Protein AF-A0A1Q7XLR6-F1 (afdb_monomer)

pLDDT: mean 71.3, std 14.63, range [43.38, 90.25]

Foldseek 3Di:
DDPQVVVCVVDVDDPPDDWDKAQDDPVVQVVVCVVVVHRDDAQDKDWDDDPPDIWIWGQHPVRITTTDDDDD

Nearest PDB structures (foldseek):
  2otn-assembly1_B  TM=5.408E-01  e=1.575E+00  Bacillus anthracis str. Ames
  3bw6-assembly1_A  TM=4.955E-01  e=1.151E+00  Saccharomyces cerevisiae
  7nmm-assembly2_J  TM=5.788E-01  e=2.600E+00  Pyricularia oryzae B157
  6jwp-assembly1_D  TM=3.858E-01  e=4.865E+00  Saccharomyces cerevisiae S288C
  8s55-assembly1_R  TM=3.606E-01  e=9.693E+00  Homo sapiens

Mean predicted aligned error: 10.92 Å

Solvent-accessible surface area (backbone atoms only — not comparable to full-atom values): 4567 Å² total; per-residue (Å²): 133,54,73,70,57,54,53,50,72,76,32,99,59,71,72,93,58,79,75,58,68,44,82,54,56,74,66,54,54,54,48,50,25,63,74,72,72,49,81,87,50,65,72,43,73,47,78,45,85,53,89,95,44,82,43,36,31,31,32,39,86,88,56,33,34,38,51,51,82,87,79,133

Radius of gyration: 14.32 Å; Cα contacts 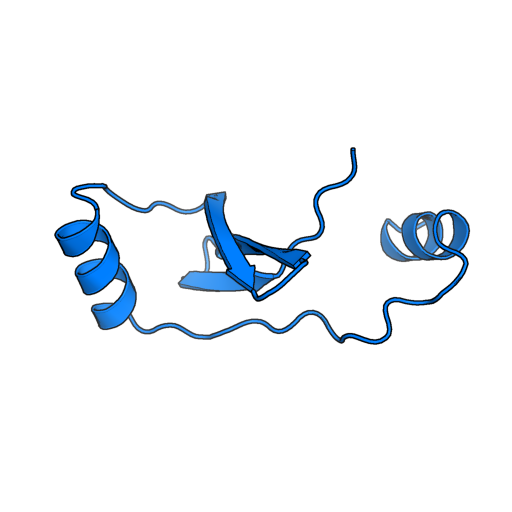(8 Å, |Δi|>4): 78; chains: 1; bounding box: 33×32×30 Å

Structure (mmCIF, N/CA/C/O backbone):
data_AF-A0A1Q7XLR6-F1
#
_entry.id   AF-A0A1Q7XLR6-F1
#
loop_
_atom_site.group_PDB
_atom_site.id
_atom_site.type_symbol
_atom_site.label_atom_id
_atom_site.label_alt_id
_atom_site.label_comp_id
_atom_site.label_asym_id
_atom_site.label_entity_id
_atom_site.label_seq_id
_atom_site.pdbx_PDB_ins_code
_atom_site.Cartn_x
_atom_site.Cartn_y
_atom_site.Cartn_z
_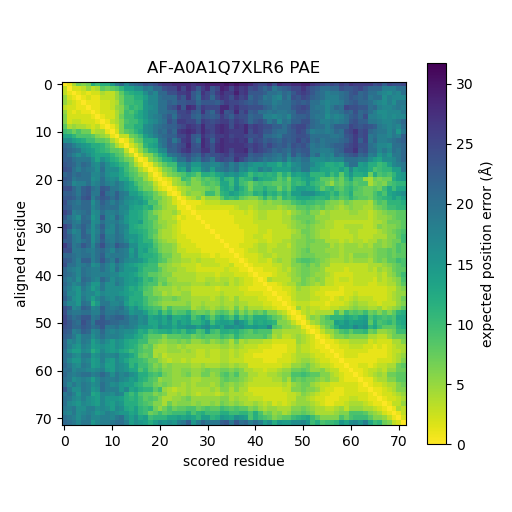atom_site.occupancy
_atom_site.B_iso_or_equiv
_atom_site.auth_seq_id
_atom_site.auth_comp_id
_atom_site.auth_asym_id
_atom_site.auth_atom_id
_atom_site.pdbx_PDB_model_num
ATOM 1 N N . MET A 1 1 ? 15.391 -23.127 -6.713 1.00 46.78 1 MET A N 1
ATOM 2 C CA . MET A 1 1 ? 15.329 -21.811 -7.375 1.00 46.78 1 MET A CA 1
ATOM 3 C C . MET A 1 1 ? 14.358 -20.948 -6.603 1.00 46.78 1 MET A C 1
ATOM 5 O O . MET A 1 1 ? 13.194 -21.317 -6.504 1.00 46.78 1 MET A O 1
ATOM 9 N N . GLY A 1 2 ? 14.847 -19.882 -5.978 1.00 48.69 2 GLY A N 1
ATOM 10 C CA . GLY A 1 2 ? 13.999 -18.939 -5.245 1.00 48.69 2 GLY A CA 1
ATOM 11 C C . GLY A 1 2 ? 13.232 -18.023 -6.200 1.00 48.69 2 GLY A C 1
ATOM 12 O O . GLY A 1 2 ? 13.694 -17.771 -7.312 1.00 48.69 2 GLY A O 1
ATOM 13 N N . LEU A 1 3 ? 12.085 -17.492 -5.764 1.00 43.38 3 LEU A N 1
ATOM 14 C CA . LEU A 1 3 ? 11.260 -16.545 -6.534 1.00 43.38 3 LEU A CA 1
ATOM 15 C C . LEU A 1 3 ? 12.104 -15.414 -7.154 1.00 43.38 3 LEU A C 1
ATOM 17 O O . LEU A 1 3 ? 11.953 -15.087 -8.326 1.00 43.38 3 LEU A O 1
ATOM 21 N N . THR A 1 4 ? 13.075 -14.900 -6.400 1.00 45.88 4 THR A N 1
ATOM 22 C CA . THR A 1 4 ?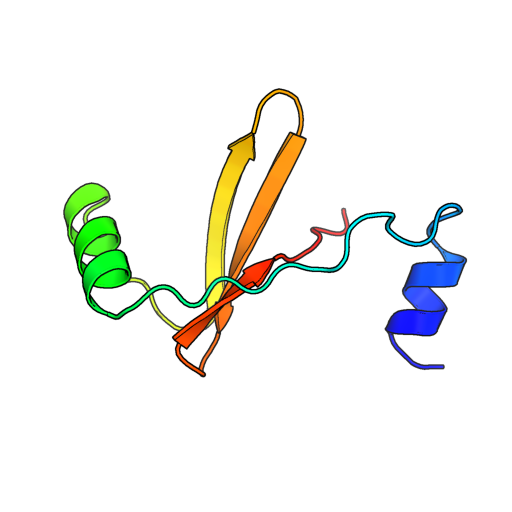 14.019 -13.863 -6.836 1.00 45.88 4 THR A CA 1
ATOM 23 C C . THR A 1 4 ? 14.886 -14.278 -8.029 1.00 45.88 4 THR A C 1
ATOM 25 O O . THR A 1 4 ? 15.169 -13.456 -8.896 1.00 45.88 4 THR A O 1
ATOM 28 N N . GLU A 1 5 ? 15.319 -15.540 -8.101 1.00 51.75 5 GLU A N 1
ATOM 29 C CA . GLU A 1 5 ? 16.123 -16.051 -9.223 1.00 51.75 5 GLU A CA 1
ATOM 30 C C . GLU A 1 5 ? 15.279 -16.211 -10.489 1.00 51.75 5 GLU A C 1
ATOM 32 O O . GLU A 1 5 ? 15.752 -15.925 -11.586 1.00 51.75 5 GLU A O 1
ATOM 37 N N . ILE A 1 6 ? 14.017 -16.622 -10.335 1.00 59.00 6 ILE A N 1
ATOM 38 C CA . ILE A 1 6 ? 13.065 -16.763 -11.443 1.00 59.00 6 ILE A CA 1
ATOM 39 C C . ILE A 1 6 ? 12.716 -15.383 -12.013 1.00 59.00 6 ILE A C 1
ATOM 41 O O . ILE A 1 6 ? 12.798 -15.182 -13.222 1.00 59.00 6 ILE A O 1
ATOM 45 N N . LEU A 1 7 ? 12.431 -14.403 -11.151 1.00 47.81 7 LEU A N 1
ATOM 46 C CA . LEU A 1 7 ? 12.127 -13.030 -11.565 1.00 47.81 7 LEU A CA 1
ATOM 47 C C . LEU A 1 7 ? 13.311 -12.354 -12.270 1.00 47.81 7 LEU A C 1
ATOM 49 O O . LEU A 1 7 ? 13.114 -11.684 -13.279 1.00 47.81 7 LEU A O 1
ATOM 53 N N . LYS A 1 8 ? 14.546 -12.587 -11.801 1.00 54.16 8 LYS A N 1
ATOM 54 C CA . LYS A 1 8 ? 15.768 -12.113 -12.478 1.00 54.16 8 LYS A CA 1
ATOM 55 C C . LYS A 1 8 ? 15.973 -12.737 -13.858 1.00 54.16 8 LYS A C 1
ATOM 57 O O . LYS A 1 8 ? 16.556 -12.099 -14.722 1.00 54.16 8 LYS A O 1
ATOM 62 N N . LYS A 1 9 ? 15.538 -13.982 -14.060 1.00 60.72 9 LYS A N 1
ATOM 63 C CA . LYS A 1 9 ? 15.677 -14.689 -15.339 1.00 60.72 9 LYS A CA 1
ATOM 64 C C . LYS A 1 9 ? 14.605 -14.279 -16.355 1.00 60.72 9 LYS A C 1
ATOM 66 O O . LYS A 1 9 ? 14.853 -14.356 -17.551 1.00 60.72 9 LYS A O 1
ATOM 71 N N . CYS A 1 10 ? 13.428 -13.865 -15.883 1.00 55.62 10 CYS A N 1
ATOM 72 C CA . CYS A 1 10 ? 12.325 -13.405 -16.729 1.00 55.62 10 CYS A CA 1
ATOM 73 C C . CYS A 1 10 ? 12.429 -11.924 -17.135 1.00 55.62 10 CYS A C 1
ATOM 75 O O . CYS A 1 10 ? 11.792 -11.537 -18.109 1.00 55.62 10 CYS A O 1
ATOM 77 N N . TYR A 1 11 ? 13.212 -11.104 -16.423 1.00 50.28 11 TYR A N 1
ATOM 78 C CA . TYR A 1 11 ? 13.354 -9.671 -16.697 1.00 50.28 11 TYR A CA 1
ATOM 79 C C . TYR A 1 11 ? 14.828 -9.281 -16.896 1.00 50.28 11 TYR A C 1
ATOM 81 O O . TYR A 1 11 ? 15.614 -9.289 -15.952 1.00 50.28 11 TYR A O 1
ATOM 89 N N . ASP A 1 12 ? 15.182 -8.879 -18.123 1.00 50.97 12 ASP A N 1
ATOM 90 C CA . ASP A 1 12 ? 16.551 -8.549 -18.579 1.00 50.97 12 ASP A CA 1
ATOM 91 C C . ASP A 1 12 ? 17.241 -7.396 -17.825 1.00 50.97 12 ASP A C 1
ATOM 93 O O . ASP A 1 12 ? 18.450 -7.192 -17.947 1.00 50.97 12 ASP A O 1
ATOM 97 N N . LYS A 1 13 ? 16.499 -6.621 -17.029 1.00 49.94 13 LYS A N 1
ATOM 98 C CA . LYS A 1 13 ? 17.061 -5.620 -16.120 1.00 49.94 13 LYS A CA 1
ATOM 99 C C . LYS A 1 13 ? 16.693 -6.010 -14.695 1.00 49.94 13 LYS A C 1
ATOM 101 O O . LYS A 1 13 ? 15.499 -6.074 -14.399 1.00 49.94 13 LYS A O 1
ATOM 106 N N . PRO A 1 14 ? 17.670 -6.220 -13.790 1.00 44.91 14 PRO A N 1
ATOM 107 C CA . PRO A 1 14 ? 17.347 -6.331 -12.379 1.00 44.91 14 PRO A CA 1
ATOM 108 C C . PRO A 1 14 ? 16.663 -5.018 -12.024 1.00 44.91 14 PRO A C 1
ATOM 110 O O . PRO A 1 14 ? 17.230 -3.963 -12.309 1.00 44.91 14 PRO A O 1
ATOM 113 N N . PHE A 1 15 ? 15.424 -5.091 -11.532 1.00 50.50 15 PHE A N 1
ATOM 114 C CA . PHE A 1 15 ? 14.628 -3.943 -11.105 1.00 50.50 15 PHE A CA 1
ATOM 115 C C . PHE A 1 15 ? 15.549 -2.866 -10.531 1.00 50.50 15 PHE A C 1
ATOM 117 O O . PHE A 1 15 ? 16.091 -3.015 -9.441 1.00 50.50 15 PHE A O 1
ATOM 124 N N . GLY A 1 16 ? 15.776 -1.794 -11.296 1.00 45.69 16 GLY A N 1
ATOM 125 C CA . GLY A 1 16 ? 16.629 -0.676 -10.889 1.00 45.69 16 GLY A CA 1
ATOM 126 C C . GLY A 1 16 ? 15.964 0.184 -9.816 1.00 45.69 16 GLY A C 1
ATOM 127 O O . GLY A 1 16 ? 16.236 1.377 -9.736 1.00 45.69 16 GLY A O 1
ATOM 128 N N . HIS A 1 17 ? 15.014 -0.385 -9.081 1.00 52.81 17 HIS A N 1
ATOM 129 C CA . HIS A 1 17 ? 14.238 0.212 -8.015 1.00 52.81 17 HIS A CA 1
ATOM 130 C C . HIS A 1 17 ? 14.179 -0.843 -6.913 1.00 52.81 17 HIS A C 1
ATOM 132 O O . HIS A 1 17 ? 13.536 -1.879 -7.068 1.00 52.81 17 HIS A O 1
ATOM 138 N N . GLU A 1 18 ? 14.904 -0.603 -5.824 1.00 51.22 18 GLU A N 1
ATOM 139 C CA . GLU A 1 18 ? 14.685 -1.326 -4.576 1.00 51.22 18 GLU A CA 1
ATOM 140 C C . GLU A 1 18 ? 13.201 -1.196 -4.218 1.00 51.22 18 GLU A C 1
ATOM 142 O O . GLU A 1 18 ? 12.682 -0.079 -4.219 1.00 51.22 18 GLU A O 1
ATOM 147 N N . ALA A 1 19 ? 12.517 -2.317 -3.966 1.00 54.91 19 ALA A N 1
ATOM 148 C CA . ALA A 1 19 ? 11.128 -2.295 -3.524 1.00 54.91 19 ALA A CA 1
ATOM 149 C C . ALA A 1 19 ? 11.044 -1.447 -2.249 1.00 54.91 19 ALA A C 1
ATOM 151 O O . ALA A 1 19 ? 11.653 -1.786 -1.230 1.00 54.91 19 ALA A O 1
ATOM 152 N N . LYS A 1 20 ? 10.349 -0.306 -2.316 1.00 62.94 20 LYS A N 1
ATOM 153 C CA . LYS A 1 20 ? 10.266 0.618 -1.184 1.00 62.94 20 LYS A CA 1
ATOM 154 C C . LYS A 1 20 ? 9.066 0.240 -0.333 1.00 62.94 20 LYS A C 1
ATOM 156 O O . LYS A 1 20 ? 7.927 0.403 -0.756 1.00 62.94 20 LYS A O 1
ATOM 161 N N . SER A 1 21 ? 9.324 -0.232 0.883 1.00 58.06 21 SER A N 1
ATOM 162 C CA . SER A 1 21 ? 8.276 -0.333 1.897 1.00 58.06 21 SER A CA 1
ATOM 163 C C . SER A 1 21 ? 8.086 1.033 2.549 1.00 58.06 21 SER A C 1
ATOM 165 O O . SER A 1 21 ? 9.055 1.688 2.949 1.00 58.06 21 SER A O 1
ATOM 167 N N . ILE A 1 22 ? 6.839 1.484 2.630 1.00 66.62 22 ILE A N 1
ATOM 168 C CA . ILE A 1 22 ? 6.476 2.720 3.316 1.00 66.62 22 ILE A CA 1
ATOM 169 C C . ILE A 1 22 ? 5.777 2.331 4.612 1.00 66.62 22 ILE A C 1
ATOM 171 O O . ILE A 1 22 ? 4.718 1.698 4.613 1.00 66.62 22 ILE A O 1
ATOM 175 N N . VAL A 1 23 ? 6.351 2.755 5.737 1.00 61.22 23 VAL A N 1
ATOM 176 C CA . VAL A 1 23 ? 5.664 2.686 7.025 1.00 61.22 23 VAL A CA 1
ATOM 177 C C . VAL A 1 23 ? 4.647 3.816 7.055 1.00 61.22 23 VAL A C 1
ATOM 179 O O . VAL A 1 23 ? 4.984 4.968 7.327 1.00 61.22 23 VAL A O 1
ATOM 182 N N . ALA A 1 24 ? 3.393 3.501 6.752 1.00 66.44 24 ALA A N 1
ATOM 183 C CA . ALA A 1 24 ? 2.308 4.435 6.978 1.00 66.44 24 ALA A CA 1
ATOM 184 C C . ALA A 1 24 ? 1.684 4.150 8.342 1.00 66.44 24 ALA A C 1
ATOM 186 O O . ALA A 1 24 ? 1.176 3.061 8.594 1.00 66.44 24 ALA A O 1
ATOM 187 N N . GLY A 1 25 ? 1.735 5.135 9.237 1.00 69.06 25 GLY A N 1
ATOM 188 C CA . GLY A 1 25 ? 1.138 4.996 10.560 1.00 69.06 25 GLY A CA 1
ATOM 189 C C . GLY A 1 25 ? -0.385 4.782 10.498 1.00 69.06 25 GLY A C 1
ATOM 190 O O . GLY A 1 25 ? -1.021 5.104 9.489 1.00 69.06 25 GLY A O 1
ATOM 191 N N . PRO A 1 26 ? -1.009 4.323 11.599 1.00 74.69 26 PRO A N 1
ATOM 192 C 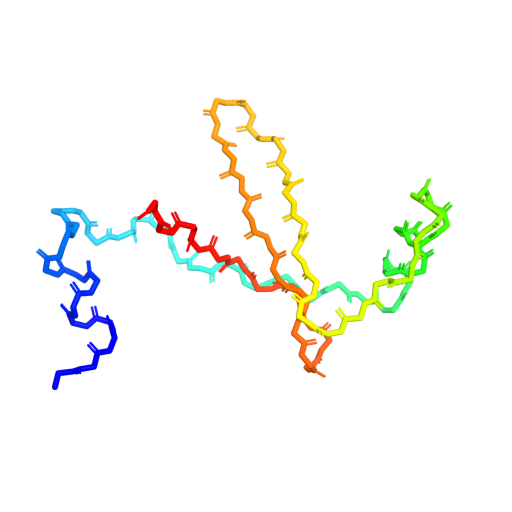CA . PRO A 1 26 ? -2.452 4.068 11.668 1.00 74.69 26 PRO A CA 1
ATOM 193 C C . PRO A 1 26 ? -3.330 5.252 11.227 1.00 74.69 26 PRO A C 1
ATOM 195 O O . PRO A 1 26 ? -4.420 5.057 10.693 1.00 74.69 26 PRO A O 1
ATOM 198 N N . SER A 1 27 ? -2.848 6.485 11.404 1.00 80.00 27 SER A N 1
ATOM 199 C CA . SER A 1 27 ? -3.524 7.712 10.969 1.00 80.00 27 SER A CA 1
ATOM 200 C C . SER A 1 27 ? -3.690 7.809 9.449 1.00 80.00 27 SER A C 1
ATOM 202 O O . SER A 1 27 ? -4.730 8.268 8.982 1.00 80.00 27 SER A O 1
ATOM 204 N N . PHE A 1 28 ? -2.712 7.344 8.669 1.00 79.94 28 PHE A N 1
ATOM 205 C CA . PHE A 1 28 ? -2.798 7.334 7.209 1.00 79.94 28 PHE A CA 1
ATOM 206 C C . PHE A 1 28 ? -3.835 6.319 6.719 1.00 79.94 28 PHE A C 1
ATOM 208 O O . PHE A 1 28 ? -4.647 6.634 5.855 1.00 79.94 28 PHE A O 1
ATOM 215 N N . ILE A 1 29 ? -3.890 5.135 7.336 1.00 80.44 29 ILE A N 1
ATOM 216 C CA . ILE A 1 29 ? -4.918 4.126 7.034 1.00 80.44 29 ILE A CA 1
ATOM 217 C C . ILE A 1 29 ? -6.315 4.661 7.353 1.00 80.44 29 ILE A C 1
ATOM 219 O O . ILE A 1 29 ? -7.230 4.558 6.539 1.00 80.44 29 ILE A O 1
ATOM 223 N N . GLN A 1 30 ? -6.480 5.295 8.515 1.00 82.94 30 GLN A N 1
ATOM 224 C CA . GLN A 1 30 ? -7.747 5.927 8.885 1.00 82.94 30 GLN A CA 1
ATOM 225 C C . GLN A 1 30 ? -8.149 7.035 7.908 1.00 82.94 30 GLN A C 1
ATOM 227 O O . GLN A 1 30 ? -9.335 7.184 7.611 1.00 82.94 30 GLN A O 1
ATOM 232 N N . PHE A 1 31 ? -7.183 7.808 7.412 1.00 84.94 31 PHE A N 1
ATOM 233 C CA . PHE A 1 31 ? -7.425 8.814 6.386 1.00 84.94 31 PHE A CA 1
ATOM 234 C C . PHE A 1 31 ? -7.942 8.180 5.090 1.00 84.94 31 PHE A C 1
ATOM 236 O O . PHE A 1 31 ? -8.989 8.600 4.601 1.00 84.94 31 PHE A O 1
ATOM 243 N N . LEU A 1 32 ? -7.280 7.139 4.579 1.00 83.06 32 LEU A N 1
ATOM 244 C CA . LEU A 1 32 ? -7.706 6.446 3.358 1.00 83.06 32 LEU A CA 1
ATOM 245 C C . LEU A 1 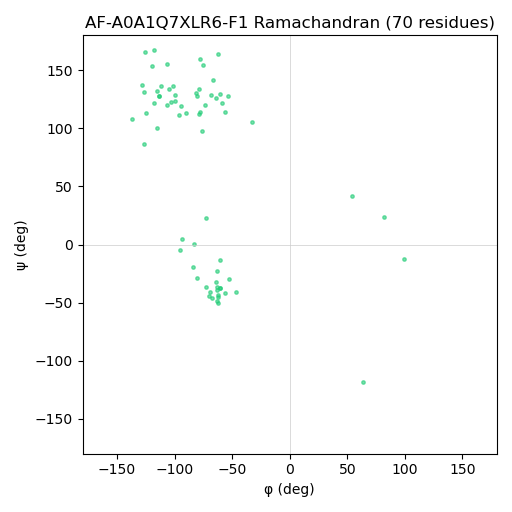32 ? -9.088 5.795 3.514 1.00 83.06 32 LEU A C 1
ATOM 247 O O . LEU A 1 32 ? -9.944 5.969 2.647 1.00 83.06 32 LEU A O 1
ATOM 251 N N . ASN A 1 33 ? -9.344 5.131 4.647 1.00 87.19 33 ASN A N 1
ATOM 252 C CA . ASN A 1 33 ? -10.652 4.546 4.958 1.00 87.19 33 ASN A CA 1
ATOM 253 C C . ASN A 1 33 ? -11.767 5.598 4.915 1.00 87.19 33 ASN A C 1
ATOM 255 O O . ASN A 1 33 ? -12.839 5.355 4.365 1.00 87.19 33 ASN A O 1
ATOM 259 N N . LYS A 1 34 ? -11.513 6.797 5.455 1.00 90.25 34 LYS A N 1
ATOM 260 C CA . LYS A 1 34 ? -12.469 7.913 5.404 1.00 90.25 34 LYS A CA 1
ATOM 261 C C . LYS A 1 34 ? -12.629 8.477 3.995 1.00 90.25 34 LYS A C 1
ATOM 263 O O . LYS A 1 34 ? -13.7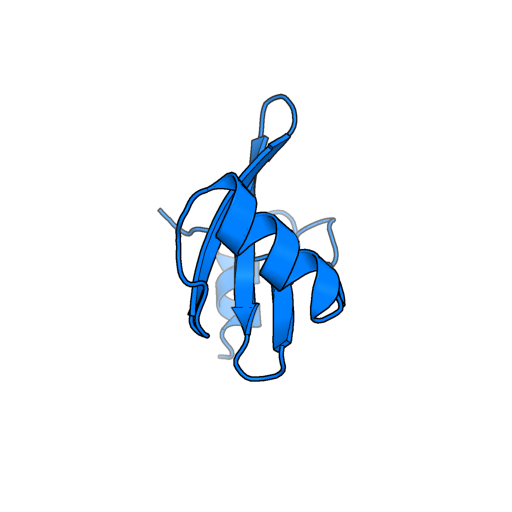57 8.740 3.586 1.00 90.25 34 LYS A O 1
ATOM 268 N N . LEU A 1 35 ? -11.522 8.671 3.279 1.00 86.31 35 LEU A N 1
ATOM 269 C CA . LEU A 1 35 ? -11.507 9.284 1.952 1.00 86.31 35 LEU A CA 1
ATOM 270 C C . LEU A 1 35 ? -12.281 8.437 0.938 1.00 86.31 35 LEU A C 1
ATOM 272 O O . LEU A 1 35 ? -13.145 8.954 0.235 1.00 86.31 35 LEU A O 1
ATOM 276 N N . PHE A 1 36 ? -12.005 7.136 0.907 1.00 84.88 36 PHE A N 1
ATOM 277 C CA . PHE A 1 36 ? -12.598 6.214 -0.060 1.00 84.88 36 PHE A CA 1
ATOM 278 C C . PHE A 1 36 ? -13.836 5.487 0.468 1.00 84.88 36 PHE A C 1
ATOM 280 O O . PHE A 1 36 ? -14.489 4.774 -0.287 1.00 84.88 36 PHE A O 1
ATOM 287 N N . ARG A 1 37 ? -14.190 5.684 1.747 1.00 88.19 37 ARG A N 1
ATOM 288 C CA . ARG A 1 37 ? -15.287 4.977 2.432 1.00 88.19 37 ARG A CA 1
ATOM 289 C C . ARG A 1 37 ? -15.149 3.452 2.338 1.00 88.19 37 ARG A C 1
ATOM 291 O O . ARG A 1 37 ? -16.130 2.744 2.126 1.00 88.19 37 ARG A O 1
ATOM 298 N N . ILE A 1 38 ? -13.923 2.967 2.511 1.00 86.50 38 ILE A N 1
ATOM 299 C CA . ILE A 1 38 ? -13.564 1.544 2.513 1.00 86.50 38 ILE A CA 1
ATOM 300 C C . ILE A 1 38 ? -12.993 1.143 3.873 1.00 86.50 38 ILE A C 1
ATOM 302 O O . ILE A 1 38 ? -12.656 1.995 4.697 1.00 86.50 38 ILE A O 1
ATOM 306 N N . GLN A 1 39 ? -12.862 -0.162 4.094 1.00 88.00 39 GLN A N 1
ATOM 307 C CA . GLN A 1 39 ? -12.131 -0.717 5.224 1.00 88.00 39 GLN A CA 1
ATOM 308 C C . GLN A 1 39 ? -10.924 -1.488 4.696 1.00 88.00 39 GLN A C 1
ATOM 310 O O . GLN A 1 39 ? -11.070 -2.625 4.267 1.00 88.00 39 GLN A O 1
ATOM 315 N N . ILE A 1 40 ? -9.751 -0.856 4.746 1.00 85.56 40 ILE A N 1
ATOM 316 C CA . ILE A 1 40 ? -8.487 -1.482 4.357 1.00 85.56 40 ILE A CA 1
ATOM 317 C C . ILE A 1 40 ? -8.122 -2.576 5.367 1.00 85.56 40 ILE A C 1
ATOM 319 O O . ILE A 1 40 ? -8.072 -2.328 6.577 1.00 85.56 40 ILE A O 1
ATOM 323 N N . ALA A 1 41 ? -7.838 -3.766 4.853 1.00 87.50 41 ALA A N 1
ATOM 324 C CA . ALA A 1 41 ? -7.386 -4.945 5.572 1.00 87.50 41 ALA A CA 1
ATOM 325 C C . ALA A 1 41 ? -6.083 -5.496 4.970 1.00 87.50 41 ALA A C 1
ATOM 327 O O . ALA A 1 41 ? -5.650 -5.115 3.882 1.00 87.50 41 ALA A O 1
ATOM 328 N N . GLY A 1 42 ? -5.415 -6.382 5.712 1.00 87.12 42 GLY A N 1
ATOM 329 C CA . GLY A 1 42 ? -4.192 -7.024 5.230 1.00 87.12 42 GLY A CA 1
ATOM 330 C C . GLY A 1 42 ? -4.454 -7.830 3.955 1.00 87.12 42 GLY A C 1
ATOM 331 O O . GLY A 1 42 ? -5.365 -8.653 3.925 1.00 87.12 42 GLY A O 1
ATOM 332 N N . GLY A 1 43 ? -3.640 -7.600 2.926 1.00 85.38 43 GLY A N 1
ATOM 333 C CA . GLY A 1 43 ? -3.787 -8.167 1.586 1.00 85.38 43 GLY A CA 1
ATOM 334 C C . GLY A 1 43 ? -4.449 -7.229 0.574 1.00 85.38 43 GLY A C 1
ATOM 335 O O . GLY A 1 43 ? -4.360 -7.498 -0.623 1.00 85.38 43 GLY A O 1
ATOM 336 N N . ASP A 1 44 ? -5.055 -6.121 1.013 1.00 87.62 44 ASP A N 1
ATOM 337 C CA . ASP A 1 44 ? -5.628 -5.141 0.090 1.00 87.62 44 ASP A CA 1
ATOM 338 C C . ASP A 1 44 ? -4.539 -4.451 -0.732 1.00 87.62 44 ASP A C 1
ATOM 340 O O . ASP A 1 44 ? -3.460 -4.124 -0.230 1.00 87.62 44 ASP A O 1
ATOM 344 N N . ILE A 1 45 ? -4.844 -4.208 -2.007 1.00 87.31 45 ILE A N 1
ATOM 345 C CA . ILE A 1 45 ? -3.927 -3.597 -2.967 1.00 87.31 45 ILE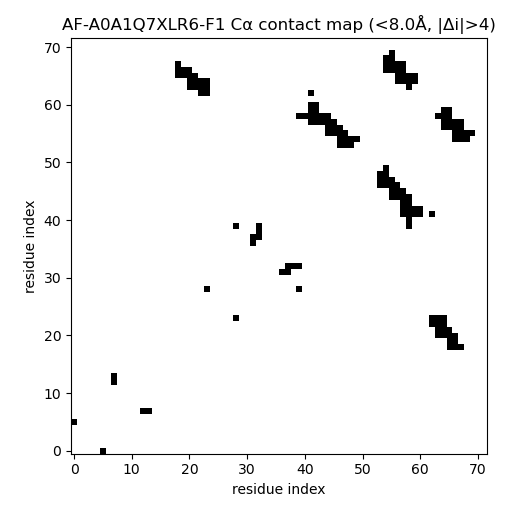 A CA 1
ATOM 346 C C . ILE A 1 45 ? -4.460 -2.225 -3.364 1.00 87.31 45 ILE A C 1
ATOM 348 O O . ILE A 1 45 ? -5.596 -2.093 -3.819 1.00 87.31 45 ILE A O 1
ATOM 352 N N . LEU A 1 46 ? -3.607 -1.211 -3.245 1.00 83.94 46 LEU A N 1
ATOM 353 C CA . LEU A 1 46 ? -3.833 0.116 -3.797 1.00 83.94 46 LEU A CA 1
ATOM 354 C C . LEU A 1 46 ? -2.976 0.315 -5.040 1.00 83.94 46 LEU A C 1
ATOM 356 O O . LEU A 1 46 ? -1.774 0.043 -5.039 1.00 83.94 46 LEU A O 1
ATOM 360 N N . GLN A 1 47 ? -3.606 0.834 -6.085 1.00 82.94 47 GLN A N 1
ATOM 361 C CA . GLN A 1 47 ? -2.929 1.335 -7.270 1.00 82.94 47 GLN A CA 1
ATOM 362 C C . GLN A 1 47 ? -2.841 2.855 -7.168 1.00 82.94 47 GLN A C 1
ATOM 364 O O . GLN A 1 47 ? -3.848 3.528 -6.944 1.00 82.94 47 GLN A O 1
ATOM 369 N N . PHE A 1 48 ? -1.641 3.391 -7.352 1.00 75.62 48 PHE A N 1
ATOM 370 C CA . PHE A 1 48 ? -1.419 4.820 -7.510 1.00 75.62 48 PHE A CA 1
ATOM 371 C C . PHE A 1 48 ? -0.926 5.090 -8.926 1.00 75.62 48 PHE A C 1
ATOM 373 O O . PHE A 1 48 ? 0.066 4.507 -9.372 1.00 75.62 48 PHE A O 1
ATOM 380 N N . GLU A 1 49 ? -1.597 6.009 -9.611 1.00 73.44 49 GLU A N 1
ATOM 381 C CA . GLU A 1 49 ? -1.134 6.538 -10.888 1.00 73.44 49 GLU A CA 1
ATOM 382 C C . GLU A 1 49 ? 0.044 7.487 -10.630 1.00 73.44 49 GLU A C 1
ATOM 384 O O . GLU A 1 49 ? -0.071 8.473 -9.897 1.00 73.44 49 GLU A O 1
ATOM 389 N N . SER A 1 50 ? 1.212 7.183 -11.202 1.00 63.53 50 SER A N 1
ATOM 390 C CA . SER A 1 50 ? 2.407 8.022 -11.097 1.00 63.53 50 SER A CA 1
ATOM 391 C C . SER A 1 50 ? 2.948 8.327 -12.492 1.00 63.53 50 SER A C 1
ATOM 393 O O . SER A 1 50 ? 3.810 7.629 -13.031 1.00 63.53 50 SER A O 1
ATOM 395 N N . GLY A 1 51 ? 2.418 9.388 -13.105 1.00 69.94 51 GLY A N 1
ATOM 396 C CA . GLY A 1 51 ? 2.753 9.749 -14.484 1.00 69.94 51 GLY A CA 1
ATOM 397 C C . GLY A 1 51 ? 2.306 8.661 -15.464 1.00 69.94 51 GLY A C 1
ATOM 398 O O . GLY A 1 51 ? 1.121 8.368 -15.543 1.00 69.94 51 GLY A O 1
ATOM 399 N N . ASN A 1 52 ? 3.256 8.054 -16.187 1.00 72.00 52 ASN A N 1
ATOM 400 C CA . ASN A 1 52 ? 2.982 7.008 -17.188 1.00 72.00 52 ASN A CA 1
ATOM 401 C C . ASN A 1 52 ? 3.078 5.570 -16.641 1.00 72.00 52 ASN A C 1
ATOM 403 O O . ASN A 1 52 ? 3.022 4.627 -17.428 1.00 72.00 52 ASN A O 1
ATOM 407 N N . HIS A 1 53 ? 3.292 5.385 -15.336 1.00 68.69 53 HIS A N 1
ATOM 408 C CA . HIS A 1 53 ? 3.450 4.057 -14.743 1.00 68.69 53 HIS A CA 1
ATOM 409 C C . HIS A 1 53 ? 2.517 3.880 -13.549 1.00 68.69 53 HIS A C 1
ATOM 411 O O . HIS A 1 53 ? 2.410 4.757 -12.686 1.00 68.69 53 HIS A O 1
ATOM 417 N N . ASP A 1 54 ? 1.903 2.705 -13.480 1.00 78.38 54 ASP A N 1
ATOM 418 C CA . ASP A 1 54 ? 1.164 2.269 -12.306 1.00 78.38 54 ASP A CA 1
ATOM 419 C C . ASP A 1 54 ? 2.132 1.770 -11.240 1.00 78.38 54 ASP A C 1
ATOM 421 O O . ASP A 1 54 ? 3.033 0.974 -11.521 1.00 78.38 54 ASP A O 1
ATOM 425 N N . LYS A 1 55 ? 1.916 2.204 -9.999 1.00 80.88 55 LYS A N 1
ATOM 426 C CA . LYS A 1 55 ? 2.551 1.601 -8.828 1.00 80.88 55 LYS A CA 1
ATOM 427 C C . LYS A 1 55 ? 1.508 0.901 -7.986 1.00 80.88 55 LYS A C 1
ATOM 429 O O . LYS A 1 55 ? 0.440 1.454 -7.730 1.00 80.88 55 LYS A O 1
ATOM 434 N N . TYR A 1 56 ? 1.849 -0.292 -7.525 1.00 83.38 56 TYR A N 1
ATOM 435 C CA . TYR A 1 56 ? 0.967 -1.122 -6.723 1.00 83.38 56 TYR A CA 1
ATOM 436 C C . TYR A 1 56 ? 1.575 -1.292 -5.341 1.00 83.38 56 TYR A C 1
ATOM 438 O O . TYR A 1 56 ? 2.754 -1.611 -5.214 1.00 83.38 56 TYR A O 1
ATOM 446 N N . PHE A 1 57 ? 0.766 -1.090 -4.310 1.00 84.88 57 PHE A N 1
ATOM 447 C CA . PHE A 1 57 ? 1.165 -1.287 -2.924 1.00 84.88 57 PHE A CA 1
ATOM 448 C C . PHE A 1 57 ? 0.167 -2.211 -2.250 1.00 84.88 57 PHE A C 1
ATOM 450 O O . PHE A 1 57 ? -1.038 -1.989 -2.338 1.00 84.88 57 PHE A O 1
ATOM 457 N N . MET A 1 58 ? 0.667 -3.229 -1.563 1.00 88.06 58 MET A N 1
ATOM 458 C CA . MET A 1 58 ? -0.145 -4.130 -0.755 1.00 88.06 58 MET A CA 1
ATOM 459 C C . MET A 1 58 ? -0.028 -3.746 0.716 1.00 88.06 58 MET A C 1
ATOM 461 O O . MET A 1 58 ? 1.077 -3.500 1.204 1.00 88.06 58 MET A O 1
ATOM 465 N N . PHE A 1 59 ? -1.150 -3.721 1.431 1.00 87.62 59 PHE A N 1
ATOM 466 C CA . PHE A 1 59 ? -1.127 -3.565 2.878 1.00 87.62 59 PHE A CA 1
ATOM 467 C C . PHE A 1 59 ? -0.763 -4.899 3.525 1.00 87.62 59 PHE A C 1
ATOM 469 O O . PHE A 1 59 ? -1.497 -5.882 3.419 1.00 87.62 59 PHE A O 1
ATOM 476 N N . SER A 1 60 ? 0.389 -4.961 4.176 1.00 81.38 60 SER A N 1
ATOM 477 C CA . SER A 1 60 ? 0.875 -6.178 4.810 1.00 81.38 60 SER A CA 1
ATOM 478 C C . SER A 1 60 ? 0.176 -6.441 6.144 1.00 81.38 60 SER A C 1
ATOM 480 O O . SER A 1 60 ? -0.339 -5.540 6.808 1.00 81.38 60 SER A O 1
ATOM 482 N N . LEU A 1 61 ? 0.217 -7.696 6.594 1.00 80.50 61 LEU A N 1
ATOM 483 C CA . LEU A 1 61 ? -0.283 -8.082 7.920 1.00 80.50 61 LEU A CA 1
ATOM 484 C C . LEU A 1 61 ? 0.498 -7.415 9.065 1.00 80.50 61 LEU A C 1
ATOM 486 O O . LEU A 1 61 ? -0.030 -7.282 10.166 1.00 80.50 61 LEU A O 1
ATOM 490 N N . SER A 1 62 ? 1.737 -6.982 8.812 1.00 80.31 62 SER A N 1
ATOM 491 C CA . SER A 1 62 ? 2.554 -6.228 9.767 1.00 80.31 62 SER A CA 1
ATOM 492 C C . SER A 1 62 ? 2.252 -4.725 9.781 1.00 80.31 62 SER A C 1
ATOM 494 O O . SER A 1 62 ? 2.877 -3.994 10.546 1.00 80.31 62 SER A O 1
ATOM 496 N N . GLY A 1 63 ? 1.306 -4.251 8.964 1.00 75.62 63 GLY A N 1
ATOM 497 C CA . GLY A 1 63 ? 0.892 -2.850 8.931 1.00 75.62 63 GLY A CA 1
ATOM 498 C C . GLY A 1 63 ? 1.792 -1.935 8.096 1.00 75.62 63 GLY A C 1
ATOM 499 O O . GLY A 1 63 ? 1.830 -0.731 8.344 1.00 75.62 63 GLY A O 1
ATOM 500 N N . THR A 1 64 ? 2.523 -2.483 7.123 1.00 82.06 64 THR A N 1
ATOM 501 C CA . THR A 1 64 ? 3.342 -1.721 6.162 1.00 82.06 64 THR A CA 1
ATOM 502 C C . THR A 1 64 ? 2.694 -1.713 4.783 1.00 82.06 64 THR A C 1
ATOM 504 O O . THR A 1 64 ? 1.925 -2.612 4.450 1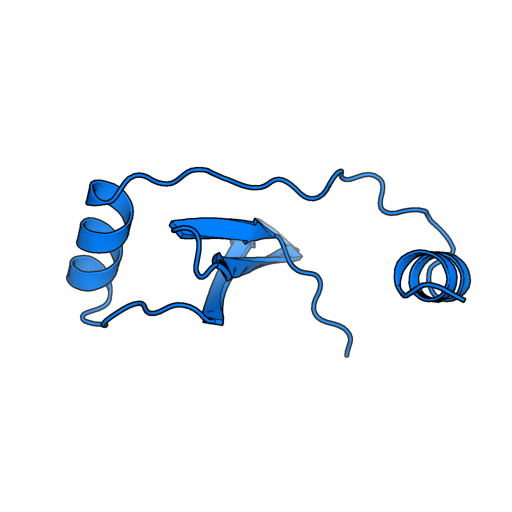.00 82.06 64 THR A O 1
ATOM 507 N N . TRP A 1 65 ? 3.000 -0.701 3.970 1.00 82.62 65 TRP A N 1
ATOM 508 C CA . TRP A 1 65 ? 2.685 -0.731 2.543 1.00 82.62 65 TRP A CA 1
ATOM 509 C C . TRP A 1 65 ? 3.904 -1.206 1.777 1.00 82.62 65 TRP A C 1
ATOM 511 O O . TRP A 1 65 ? 4.901 -0.486 1.693 1.00 82.62 65 TRP A O 1
ATOM 521 N N . ASP A 1 66 ? 3.808 -2.401 1.213 1.00 83.00 66 ASP A N 1
ATOM 522 C CA . ASP A 1 66 ? 4.884 -2.996 0.436 1.00 83.00 66 ASP A CA 1
ATOM 523 C C . ASP A 1 66 ? 4.598 -2.796 -1.052 1.00 83.00 66 ASP A C 1
ATOM 525 O O . ASP A 1 66 ? 3.534 -3.173 -1.548 1.00 83.00 66 ASP A O 1
ATOM 529 N N . GLU A 1 67 ? 5.536 -2.171 -1.765 1.00 82.69 67 GLU A N 1
ATOM 530 C CA . GLU A 1 67 ? 5.463 -2.040 -3.221 1.00 82.69 67 GLU A CA 1
ATOM 531 C C . GLU A 1 67 ? 5.533 -3.433 -3.864 1.00 82.69 67 GLU A C 1
ATOM 533 O O . GLU A 1 67 ? 6.452 -4.211 -3.597 1.00 82.69 67 GLU A O 1
ATOM 538 N N . ILE A 1 68 ? 4.557 -3.750 -4.714 1.00 82.00 68 ILE A N 1
ATOM 539 C CA . ILE A 1 68 ? 4.466 -5.024 -5.426 1.00 82.00 68 ILE A CA 1
ATOM 540 C C . ILE A 1 68 ? 4.499 -4.805 -6.936 1.00 82.00 68 ILE A C 1
ATOM 542 O O . ILE A 1 68 ? 4.087 -3.773 -7.465 1.00 82.00 68 ILE A O 1
ATOM 546 N N . ILE A 1 69 ? 4.967 -5.826 -7.645 1.00 76.56 69 ILE A N 1
ATOM 547 C CA . ILE A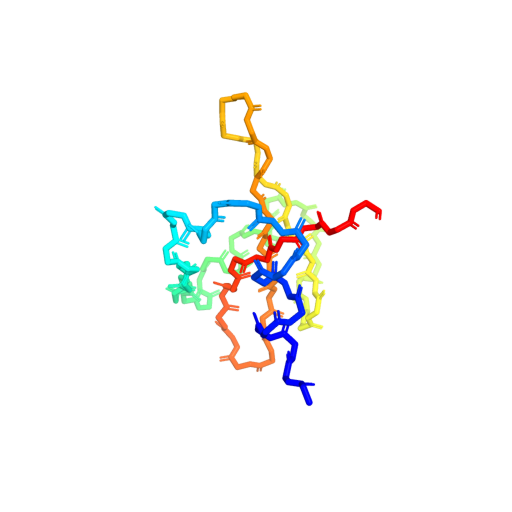 1 69 ? 4.972 -5.860 -9.104 1.00 76.56 69 ILE A CA 1
ATOM 548 C C . ILE A 1 69 ? 3.828 -6.762 -9.543 1.00 76.56 69 ILE A C 1
ATOM 550 O O . ILE A 1 69 ? 3.777 -7.937 -9.176 1.00 76.56 69 ILE A O 1
ATOM 554 N N . LYS A 1 70 ? 2.919 -6.221 -10.351 1.00 68.75 70 LYS A N 1
ATOM 555 C CA . LYS A 1 70 ? 1.883 -7.017 -11.002 1.00 68.75 70 LYS A CA 1
ATOM 556 C C . LYS A 1 70 ? 2.495 -7.723 -12.212 1.00 68.75 70 LYS A C 1
ATOM 558 O O . LYS A 1 70 ? 2.889 -7.072 -13.176 1.00 68.75 70 LYS A O 1
ATOM 563 N N . LEU A 1 71 ? 2.590 -9.047 -12.142 1.00 61.19 71 LEU A N 1
ATOM 564 C CA . LEU A 1 71 ? 2.910 -9.885 -13.296 1.00 61.19 71 LEU A CA 1
ATOM 565 C C . LEU A 1 71 ? 1.613 -10.066 -14.096 1.00 61.19 71 LEU A C 1
ATOM 567 O O . LEU A 1 71 ? 0.579 -10.368 -13.495 1.00 61.19 71 LEU A O 1
ATOM 571 N N . GLN A 1 72 ? 1.650 -9.782 -15.400 1.00 56.34 72 GLN A N 1
ATOM 572 C CA . GLN A 1 72 ? 0.510 -10.002 -16.299 1.00 56.34 72 GLN A CA 1
ATOM 573 C C . GLN A 1 72 ? 0.142 -11.482 -16.393 1.00 56.34 72 GLN A C 1
ATOM 575 O O . GLN A 1 72 ? 1.074 -12.319 -16.392 1.00 56.34 72 GLN A O 1
#

Secondary structure (DSSP, 8-state):
--HHHHHHHH-SS--SS---EE---HHHHHHHHHHHT----TT-EEEEEETTEEEEEEE-TTS-EEEE----

Sequence (72 aa):
MGLTEILKKCYDKPFGHEAKSIVAGPSFIQFLNKLFRIQIAGGDILQFESGNHDKYFMFSLSGTWDEIIKLQ